Protein AF-A4RZV1-F1 (afdb_monomer_lite)

Organism: Ostreococcus lucimarinus (strain CCE9901) (NCBI:txid436017)

Secondary structure (DSSP, 8-state):
-HHHHHHHHHTTPPPPPPP-GGGS-PPPPGGGTT-HHHHHHHHHHHHHHHHHHHHHHHHHHHHHHHHHHHHHHHHHHHHHHHHHHHHHHHHHHHHHHHHHHHHHHHHHHHHHHHHHHHHHHHHHHHHHHHHHHHHHHHHHHHHT-

Foldseek 3Di: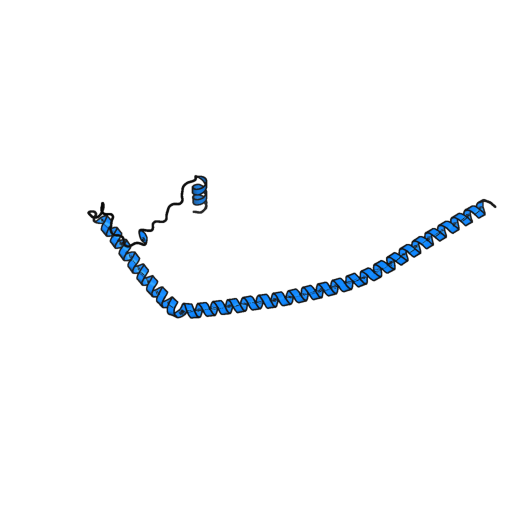
DVVVVVVCVVVVHDDDDPDCVLVDLDQFDPVCVVPPVSRVVSVVSVVVNVVVVVVVVVVVVVCVVPVVVVVVVVVVVVVVVVVVVVVVVVVVVVVVVVVVVVVVVVVVVVVVVVVVVVVVVVVVVVVVVVVVVVVVVVVVVVVVD

Radius of gyration: 45.07 Å; chains: 1; bounding box: 81×50×123 Å

Sequence (145 aa):
MVADELARVASGRSMVIPDTMRYRLDPPPRSERESAEAWEKAIENARAQLEHQATRRANLELALKYAPAAWRARNAWGDAAVKAYEEELARVRTEVNELNVMRKLQQESAAKEISALEREWYATTRKCAAIEGAIADLEAELATK

pLDDT: mean 93.41, std 7.33, range [51.66, 98.62]

Structure (mmCIF, N/CA/C/O backbone):
data_AF-A4RZV1-F1
#
_entry.id   AF-A4RZV1-F1
#
loop_
_atom_site.group_PDB
_atom_site.id
_atom_site.type_symbol
_atom_site.label_atom_id
_atom_site.label_alt_id
_atom_site.label_comp_id
_atom_site.label_asym_id
_atom_site.label_entity_id
_atom_site.label_seq_id
_atom_site.pdbx_PDB_ins_code
_atom_site.Cartn_x
_atom_site.Cartn_y
_atom_site.Cartn_z
_atom_site.occupancy
_atom_site.B_iso_or_equiv
_atom_site.auth_seq_id
_atom_site.auth_comp_id
_atom_site.auth_asym_id
_atom_site.auth_atom_id
_atom_site.pdbx_PDB_model_num
ATOM 1 N N . MET A 1 1 ? 17.707 24.986 -12.955 1.00 65.31 1 MET A N 1
ATOM 2 C CA . MET A 1 1 ? 16.710 24.186 -13.709 1.00 65.31 1 MET A CA 1
ATOM 3 C C . MET A 1 1 ? 15.272 24.451 -13.273 1.00 65.31 1 MET A C 1
ATOM 5 O O . MET A 1 1 ? 14.538 24.992 -14.081 1.00 65.31 1 MET A O 1
ATOM 9 N N . VAL A 1 2 ? 14.838 24.124 -12.043 1.00 81.00 2 VAL A N 1
ATOM 10 C CA . VAL A 1 2 ? 13.431 24.365 -11.627 1.00 81.00 2 VAL A CA 1
ATOM 11 C C . VAL A 1 2 ? 13.122 25.859 -11.454 1.00 81.00 2 VAL A C 1
ATOM 13 O O . VAL A 1 2 ? 12.098 26.332 -11.934 1.00 81.00 2 VAL A O 1
ATOM 16 N N . ALA A 1 3 ? 14.028 26.620 -10.832 1.00 85.38 3 ALA A N 1
ATOM 17 C CA . ALA A 1 3 ? 13.870 28.068 -10.662 1.00 85.38 3 ALA A CA 1
ATOM 18 C C . ALA A 1 3 ? 13.801 28.825 -12.006 1.00 85.38 3 ALA A C 1
ATOM 20 O O . ALA A 1 3 ? 12.977 29.721 -12.171 1.00 85.38 3 ALA A O 1
ATOM 21 N N . ASP A 1 4 ? 14.611 28.416 -12.985 1.00 85.00 4 ASP A N 1
ATOM 22 C CA . ASP A 1 4 ? 14.660 29.035 -14.318 1.00 85.00 4 ASP A CA 1
ATOM 23 C C . ASP A 1 4 ? 13.387 28.753 -15.130 1.00 85.00 4 ASP A C 1
ATOM 25 O O . ASP A 1 4 ? 12.880 29.626 -15.833 1.00 85.00 4 ASP A O 1
ATOM 29 N N . GLU A 1 5 ? 12.830 27.547 -14.991 1.00 85.19 5 GLU A N 1
ATOM 30 C CA . GLU A 1 5 ? 11.576 27.161 -15.640 1.00 85.19 5 GLU A CA 1
ATOM 31 C C . GLU A 1 5 ? 10.377 27.913 -15.047 1.00 85.19 5 GLU A C 1
ATOM 33 O O . GLU A 1 5 ? 9.516 28.397 -15.783 1.00 85.19 5 GLU A O 1
ATOM 38 N N . LEU A 1 6 ? 10.356 28.107 -13.724 1.00 88.44 6 LEU A N 1
ATOM 39 C CA . LEU A 1 6 ? 9.345 28.930 -13.055 1.00 88.44 6 LEU A CA 1
ATOM 40 C C . LEU A 1 6 ? 9.411 30.399 -13.510 1.00 88.44 6 LEU A C 1
ATOM 42 O O . LEU A 1 6 ? 8.371 31.009 -13.758 1.00 88.44 6 LEU A O 1
ATOM 46 N N . ALA A 1 7 ? 10.612 30.955 -13.702 1.00 90.12 7 ALA A N 1
ATOM 47 C CA . ALA A 1 7 ? 10.797 32.306 -14.239 1.00 90.12 7 ALA A CA 1
ATOM 48 C C . ALA A 1 7 ? 10.368 32.428 -15.719 1.00 90.12 7 ALA A C 1
ATOM 50 O O . ALA A 1 7 ? 9.780 33.437 -16.126 1.00 90.12 7 ALA A O 1
ATOM 51 N N . ARG A 1 8 ? 10.602 31.393 -16.539 1.00 90.00 8 ARG A N 1
ATOM 52 C CA . ARG A 1 8 ? 10.113 31.320 -17.928 1.00 90.00 8 ARG A CA 1
ATOM 53 C C . ARG A 1 8 ? 8.582 31.330 -17.985 1.00 90.00 8 ARG A C 1
ATOM 55 O O . ARG A 1 8 ? 8.011 32.073 -18.782 1.00 90.00 8 ARG A O 1
ATOM 62 N N . VAL A 1 9 ? 7.930 30.538 -17.132 1.00 88.50 9 VAL A N 1
ATOM 63 C CA . VAL A 1 9 ? 6.462 30.474 -17.043 1.00 88.50 9 VAL A CA 1
ATOM 64 C C . VAL A 1 9 ? 5.885 31.804 -16.555 1.00 88.50 9 VAL A C 1
ATOM 66 O O . VAL A 1 9 ? 4.959 32.321 -17.174 1.00 88.50 9 VAL A O 1
ATOM 69 N N . ALA A 1 10 ? 6.469 32.406 -15.513 1.00 89.31 10 ALA A N 1
ATOM 70 C CA . ALA A 1 10 ? 6.035 33.704 -14.986 1.00 89.31 10 ALA A CA 1
ATOM 71 C C . ALA A 1 10 ? 6.164 34.847 -16.011 1.00 89.31 10 ALA A C 1
ATOM 73 O O . ALA A 1 10 ? 5.363 35.777 -16.007 1.00 89.31 10 ALA A O 1
ATOM 74 N N . SER A 1 11 ? 7.144 34.764 -16.915 1.00 89.88 11 SER A N 1
ATOM 75 C CA . SER A 1 11 ? 7.335 35.723 -18.012 1.00 89.88 11 SER A CA 1
ATOM 76 C C . SER A 1 11 ? 6.501 35.418 -19.265 1.00 89.88 11 SER A C 1
ATOM 78 O O . SER A 1 11 ? 6.659 36.099 -20.278 1.00 89.88 11 SER A O 1
ATOM 80 N N . GLY A 1 12 ? 5.625 34.405 -19.227 1.00 86.25 12 GLY A N 1
ATOM 81 C CA . GLY A 1 12 ? 4.721 34.055 -20.328 1.00 86.25 12 GLY A CA 1
ATOM 82 C C . GLY A 1 12 ? 5.419 33.537 -21.591 1.00 86.25 12 GLY A C 1
ATOM 83 O O . GLY A 1 12 ? 4.790 33.431 -22.643 1.00 86.25 12 GLY A O 1
ATOM 84 N N . ARG A 1 13 ? 6.718 33.216 -21.526 1.00 83.31 13 ARG A N 1
ATOM 85 C CA . ARG A 1 13 ? 7.455 32.660 -22.670 1.00 83.31 13 ARG A CA 1
ATOM 86 C C . ARG A 1 13 ? 6.955 31.246 -22.939 1.00 83.31 13 ARG A C 1
ATOM 88 O O . ARG A 1 13 ? 6.780 30.481 -21.998 1.00 83.31 13 ARG A O 1
ATOM 95 N N . SER A 1 14 ? 6.766 30.871 -24.203 1.00 82.06 14 SER A N 1
ATOM 96 C CA . SER A 1 14 ? 6.417 29.489 -24.568 1.00 82.06 14 SER A CA 1
ATOM 97 C C . SER A 1 14 ? 7.564 28.519 -24.251 1.00 82.06 14 SER A C 1
ATOM 99 O O . SER A 1 14 ? 8.715 28.934 -24.087 1.00 82.06 14 SER A O 1
ATOM 101 N N . MET A 1 15 ? 7.251 27.229 -24.111 1.00 82.50 15 MET A N 1
ATOM 102 C CA . MET A 1 15 ? 8.261 26.198 -23.870 1.00 82.50 15 MET A CA 1
ATOM 103 C C . MET A 1 15 ? 9.131 26.037 -25.119 1.00 82.50 15 MET A C 1
ATOM 105 O O . MET A 1 15 ? 8.621 26.038 -26.240 1.00 82.50 15 MET A O 1
ATOM 109 N N . VAL A 1 16 ? 10.444 25.893 -24.932 1.00 80.31 16 VAL A N 1
ATOM 110 C CA . VAL A 1 16 ? 11.345 25.582 -26.046 1.00 80.31 16 VAL A CA 1
ATOM 111 C C . VAL A 1 16 ? 11.048 24.157 -26.500 1.00 80.31 16 VAL A C 1
ATOM 113 O O . VAL A 1 16 ? 11.116 23.223 -25.701 1.00 80.31 16 VAL A O 1
ATOM 116 N N . ILE A 1 17 ? 10.692 23.996 -27.774 1.00 78.81 17 ILE A N 1
ATOM 117 C CA . ILE A 1 17 ? 10.465 22.674 -28.359 1.00 78.81 17 ILE A CA 1
ATOM 118 C C . ILE A 1 17 ? 11.807 21.927 -28.342 1.00 78.81 17 ILE A C 1
ATOM 120 O O . ILE A 1 17 ? 12.794 22.472 -28.844 1.00 78.81 17 ILE A O 1
ATOM 124 N N . PRO A 1 18 ? 11.875 20.708 -27.774 1.00 79.62 18 PRO A N 1
ATOM 125 C CA . PRO A 1 18 ? 13.094 19.913 -27.801 1.00 79.62 18 PRO A CA 1
ATOM 126 C C . PRO A 1 18 ? 13.551 19.674 -29.238 1.00 79.62 18 PRO A C 1
ATOM 128 O O . PRO A 1 18 ? 12.740 19.334 -30.103 1.00 79.62 18 PRO A O 1
ATOM 131 N N . ASP A 1 19 ? 14.850 19.822 -29.487 1.00 78.94 19 ASP A N 1
ATOM 132 C CA . ASP A 1 19 ? 15.406 19.535 -30.802 1.00 78.94 19 ASP A CA 1
ATOM 133 C C . ASP A 1 19 ? 15.257 18.040 -31.123 1.00 78.94 19 ASP A C 1
ATOM 135 O O . ASP A 1 19 ? 15.803 17.168 -30.443 1.00 78.94 19 ASP A O 1
ATOM 139 N N . THR A 1 20 ? 14.485 17.747 -32.169 1.00 80.69 20 THR A N 1
ATOM 140 C CA . THR A 1 20 ? 14.258 16.378 -32.641 1.00 80.69 20 THR A CA 1
ATOM 141 C C . THR A 1 20 ? 15.205 15.977 -33.766 1.00 80.69 20 THR A C 1
ATOM 143 O O . THR A 1 20 ? 15.273 14.790 -34.083 1.00 80.69 20 THR A O 1
ATOM 146 N N . MET A 1 21 ? 15.965 16.919 -34.336 1.00 76.44 21 MET A N 1
ATOM 147 C CA . MET A 1 21 ? 16.879 16.667 -35.456 1.00 76.44 21 MET A CA 1
ATOM 148 C C . MET A 1 21 ? 18.021 15.738 -35.050 1.00 76.44 21 MET A C 1
ATOM 150 O O . MET A 1 21 ? 18.422 14.876 -35.826 1.00 76.44 21 MET A O 1
ATOM 154 N N . ARG A 1 22 ? 18.450 15.801 -33.784 1.00 77.88 22 ARG A N 1
ATOM 155 C CA . ARG A 1 22 ? 19.421 14.866 -33.192 1.00 77.88 22 ARG A CA 1
ATOM 156 C C . ARG A 1 22 ? 19.014 13.390 -33.300 1.00 77.88 22 ARG A C 1
ATOM 158 O O . ARG A 1 22 ? 19.867 12.509 -33.308 1.00 77.88 22 ARG A O 1
ATOM 165 N N . TYR A 1 23 ? 17.717 13.099 -33.360 1.00 82.56 23 TYR A N 1
ATOM 166 C CA . TYR A 1 23 ? 17.199 11.728 -33.444 1.00 82.56 23 TYR A CA 1
ATOM 167 C C . TYR A 1 23 ? 16.797 11.326 -34.863 1.00 82.56 23 TYR A C 1
ATOM 169 O O . TYR A 1 23 ? 16.250 10.241 -35.063 1.00 82.56 23 TYR A O 1
ATOM 177 N N . ARG A 1 24 ? 17.038 12.201 -35.843 1.00 84.19 24 ARG A N 1
ATOM 178 C CA . ARG A 1 24 ? 16.740 11.974 -37.255 1.00 84.19 24 ARG A CA 1
ATOM 179 C C . ARG A 1 24 ? 18.031 11.883 -38.046 1.00 84.19 24 ARG A C 1
ATOM 181 O O . ARG A 1 24 ? 19.038 12.471 -37.664 1.00 84.19 24 ARG A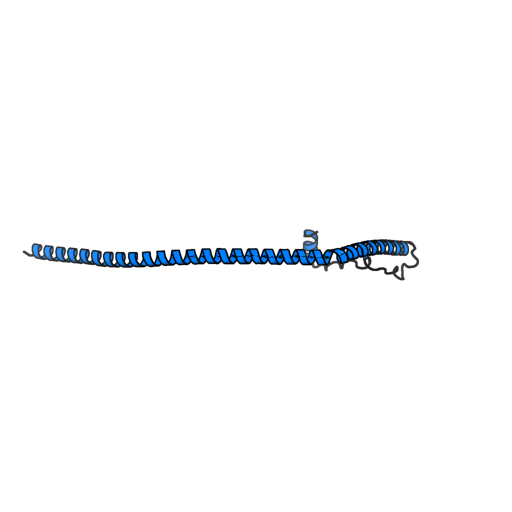 O 1
ATOM 188 N N . LEU A 1 25 ? 18.003 11.136 -39.139 1.00 85.56 25 LEU A N 1
ATOM 189 C CA . LEU A 1 25 ? 19.130 10.992 -40.057 1.00 85.56 25 LEU A CA 1
ATOM 190 C C . LEU A 1 25 ? 18.907 11.872 -41.291 1.00 85.56 25 LEU A C 1
ATOM 192 O O . LEU A 1 25 ? 18.957 11.403 -42.428 1.00 85.56 25 LEU A O 1
ATOM 196 N N . ASP A 1 26 ? 18.558 13.133 -41.054 1.00 87.00 26 ASP A N 1
ATOM 197 C CA . ASP A 1 26 ? 18.243 14.059 -42.133 1.00 87.00 26 ASP A CA 1
ATOM 198 C C . ASP A 1 26 ? 19.545 14.570 -42.777 1.00 87.00 26 ASP A C 1
ATOM 200 O O . ASP A 1 26 ? 20.515 14.865 -42.070 1.00 87.00 26 ASP A O 1
ATOM 204 N N . PRO A 1 27 ? 19.609 14.677 -44.117 1.00 86.25 27 PRO A N 1
ATOM 205 C CA . PRO A 1 27 ? 20.744 15.308 -44.776 1.00 86.25 27 PRO A CA 1
ATOM 206 C C . PRO A 1 27 ? 20.779 16.810 -44.451 1.00 86.25 27 PRO A C 1
ATOM 208 O O . PRO A 1 27 ? 19.738 17.385 -44.112 1.00 86.25 27 PRO A O 1
ATOM 211 N N . PRO A 1 28 ? 21.926 17.485 -44.653 1.00 88.88 28 PRO A N 1
ATOM 212 C CA . PRO A 1 28 ? 22.010 18.927 -44.481 1.00 88.88 28 PRO A CA 1
ATOM 213 C C . PRO A 1 28 ? 20.920 19.677 -45.270 1.00 88.88 28 PRO A C 1
ATOM 215 O O . PRO A 1 28 ? 20.542 19.249 -46.383 1.00 88.88 28 PRO A O 1
ATOM 218 N N . PRO A 1 29 ? 20.417 20.807 -44.731 1.00 88.19 29 PRO A N 1
ATOM 219 C CA . PRO A 1 29 ? 19.455 21.661 -45.417 1.00 88.19 29 PRO A CA 1
ATOM 220 C C . PRO A 1 29 ? 19.939 21.998 -46.825 1.00 88.19 29 PRO A C 1
ATOM 222 O O . PRO A 1 29 ? 21.133 22.170 -47.043 1.00 88.19 29 PRO A O 1
ATOM 225 N N . ARG A 1 30 ? 19.023 22.117 -47.797 1.00 86.38 30 ARG A N 1
ATOM 226 C CA . ARG A 1 30 ? 19.393 22.373 -49.207 1.00 86.38 30 ARG A CA 1
ATOM 227 C C . ARG A 1 30 ? 20.334 23.574 -49.377 1.00 86.38 30 ARG A C 1
ATOM 229 O O . ARG A 1 30 ? 21.191 23.516 -50.247 1.00 86.38 30 ARG A O 1
ATOM 236 N N . SER A 1 31 ? 20.191 24.599 -48.539 1.00 88.56 31 SER A N 1
ATOM 237 C CA . SER A 1 31 ? 21.028 25.805 -48.503 1.00 88.56 31 SER A CA 1
ATOM 238 C C . SER A 1 31 ? 22.469 25.574 -48.038 1.00 88.56 31 SER A C 1
ATOM 240 O O . SER A 1 31 ? 23.329 26.390 -48.335 1.00 88.56 31 SER A O 1
ATOM 242 N N . GLU A 1 32 ? 22.743 24.488 -47.316 1.00 88.19 32 GLU A N 1
ATOM 243 C CA . GLU A 1 32 ? 24.042 24.209 -46.686 1.00 88.19 32 GLU A CA 1
ATOM 244 C C . GLU A 1 32 ? 24.746 22.990 -47.295 1.00 88.19 32 GLU A C 1
ATOM 246 O O . GLU A 1 32 ? 25.799 22.575 -46.824 1.00 88.19 32 GLU A O 1
ATOM 251 N N . ARG A 1 33 ? 24.205 22.404 -48.368 1.00 86.38 33 ARG A N 1
ATOM 252 C CA . ARG A 1 33 ? 24.780 21.194 -48.987 1.00 86.38 33 ARG A CA 1
ATOM 253 C C . ARG A 1 33 ? 26.115 21.417 -49.684 1.00 86.38 33 ARG A C 1
ATOM 255 O O . ARG A 1 33 ? 26.806 20.442 -49.956 1.00 86.38 33 ARG A O 1
ATOM 262 N N . GLU A 1 34 ? 26.468 22.657 -49.983 1.00 89.00 34 GLU A N 1
ATOM 263 C CA . GLU A 1 34 ? 27.792 23.007 -50.507 1.00 89.00 34 GLU A CA 1
ATOM 264 C C . GLU A 1 34 ? 28.827 23.161 -49.378 1.00 89.00 34 GLU A C 1
ATOM 266 O O . GLU A 1 34 ? 30.028 23.164 -49.637 1.00 89.00 34 GLU A O 1
ATOM 271 N N . SER A 1 35 ? 28.381 23.235 -48.116 1.00 92.44 35 SER A N 1
ATOM 272 C CA . SER A 1 35 ? 29.259 23.304 -46.950 1.00 92.44 35 SER A CA 1
ATOM 273 C C . SER A 1 35 ? 29.724 21.912 -46.535 1.00 92.44 35 SER A C 1
ATOM 275 O O . SER A 1 35 ? 28.930 21.068 -46.114 1.00 92.44 35 SER A O 1
ATOM 277 N N . ALA A 1 36 ? 31.036 21.686 -46.589 1.00 92.12 36 ALA A N 1
ATOM 278 C CA . ALA A 1 36 ? 31.649 20.457 -46.089 1.00 92.12 36 ALA A CA 1
ATOM 279 C C . ALA A 1 36 ? 31.385 20.245 -44.584 1.00 92.12 36 ALA A C 1
ATOM 281 O O . ALA A 1 36 ? 31.136 19.120 -44.157 1.00 92.12 36 ALA A O 1
ATOM 282 N N . GLU A 1 37 ? 31.355 21.324 -43.796 1.00 92.75 37 GLU A N 1
ATOM 283 C CA . GLU A 1 37 ? 31.126 21.269 -42.346 1.00 92.75 37 GLU A CA 1
ATOM 284 C C . GLU A 1 37 ? 29.708 20.781 -42.004 1.00 92.75 37 GLU A C 1
ATOM 286 O O . GLU A 1 37 ? 29.510 20.013 -41.060 1.00 92.75 37 GLU A O 1
ATOM 291 N N . ALA A 1 38 ? 28.702 21.182 -42.791 1.00 89.25 38 ALA A N 1
ATOM 292 C CA . ALA A 1 38 ? 27.324 20.739 -42.583 1.00 89.25 38 ALA A CA 1
ATOM 293 C C . ALA A 1 38 ? 27.175 19.228 -42.834 1.00 89.25 38 ALA A C 1
ATOM 295 O O . ALA A 1 38 ? 26.470 18.533 -42.096 1.00 89.25 38 ALA A O 1
ATOM 296 N N . TRP A 1 39 ? 27.887 18.695 -43.831 1.00 91.56 39 TRP A N 1
ATOM 297 C CA . TRP A 1 39 ? 27.957 17.255 -44.080 1.00 91.56 39 TRP A CA 1
ATOM 298 C C . TRP A 1 39 ? 28.722 16.499 -42.996 1.00 91.56 39 TRP A C 1
ATOM 300 O O . TRP A 1 39 ? 28.292 15.412 -42.612 1.00 91.56 39 TRP A O 1
ATOM 310 N N . GLU A 1 40 ? 29.808 17.062 -42.465 1.00 93.19 40 GLU A N 1
ATOM 311 C CA . GLU A 1 40 ? 30.563 16.449 -41.367 1.00 93.19 40 GLU A CA 1
ATOM 312 C C . GLU A 1 40 ? 29.693 16.279 -40.113 1.00 93.19 40 GLU A C 1
ATOM 314 O O . GLU A 1 40 ? 29.620 15.179 -39.563 1.00 93.19 40 GLU A O 1
ATOM 319 N N . LYS A 1 41 ? 28.918 17.308 -39.743 1.00 89.44 41 LYS A N 1
ATOM 320 C CA . LYS A 1 41 ? 27.944 17.238 -38.637 1.00 89.44 41 LYS A CA 1
ATOM 321 C C . LYS A 1 41 ? 26.860 16.183 -38.873 1.00 89.44 41 LYS A C 1
ATOM 323 O O . LYS A 1 41 ? 26.503 15.441 -37.957 1.00 89.44 41 LYS A O 1
ATOM 328 N N . ALA A 1 42 ? 26.344 16.077 -40.099 1.00 89.81 42 ALA A N 1
ATOM 329 C CA . ALA A 1 42 ? 25.359 15.051 -40.443 1.00 89.81 42 ALA A CA 1
ATOM 330 C C . ALA A 1 42 ? 25.946 13.628 -40.337 1.00 89.81 42 ALA A C 1
ATOM 332 O O . ALA A 1 42 ? 25.276 12.718 -39.845 1.00 89.81 42 ALA A O 1
ATOM 333 N N . ILE A 1 43 ? 27.208 13.435 -40.738 1.00 91.75 43 ILE A N 1
ATOM 334 C CA . ILE A 1 43 ? 27.928 12.158 -40.608 1.00 91.75 43 ILE A CA 1
ATOM 335 C C . ILE A 1 43 ? 28.202 11.823 -39.138 1.00 91.75 43 ILE A C 1
ATOM 337 O O . ILE A 1 43 ? 28.048 10.669 -38.737 1.00 91.75 43 ILE A O 1
ATOM 341 N N . GLU A 1 44 ? 28.591 12.802 -38.324 1.00 92.31 44 GLU A N 1
ATOM 342 C CA . GLU A 1 44 ? 28.800 12.605 -36.888 1.00 92.31 44 GLU A CA 1
ATOM 343 C C . GLU A 1 44 ? 27.507 12.143 -36.201 1.00 92.31 44 GLU A C 1
ATOM 345 O O . GLU A 1 44 ? 27.504 11.130 -35.496 1.00 92.31 44 GLU A O 1
ATOM 350 N N . ASN A 1 45 ? 26.383 12.805 -36.494 1.00 91.19 45 ASN A N 1
ATOM 351 C CA . ASN A 1 45 ? 25.063 12.392 -36.021 1.00 91.19 45 ASN A CA 1
ATOM 352 C C . ASN A 1 45 ? 24.706 10.968 -36.489 1.00 91.19 45 ASN A C 1
ATOM 354 O O . ASN A 1 45 ? 24.226 10.156 -35.698 1.00 91.19 45 ASN A O 1
ATOM 358 N N . ALA A 1 46 ? 25.007 10.624 -37.745 1.00 92.06 46 ALA A N 1
ATOM 359 C CA . ALA A 1 46 ? 24.785 9.281 -38.275 1.00 92.06 46 ALA A CA 1
ATOM 360 C C . ALA A 1 46 ? 25.586 8.203 -37.532 1.00 92.06 46 ALA A C 1
ATOM 362 O O . ALA A 1 46 ? 25.043 7.151 -37.190 1.00 92.06 46 ALA A O 1
ATOM 363 N N . ARG A 1 47 ? 26.864 8.473 -37.241 1.00 93.31 47 ARG A N 1
ATOM 364 C CA . ARG A 1 47 ? 27.727 7.575 -36.458 1.00 93.31 47 ARG A CA 1
ATOM 365 C C . ARG A 1 47 ? 27.193 7.398 -35.041 1.00 93.31 47 ARG A C 1
ATOM 367 O O . ARG A 1 47 ? 27.059 6.267 -34.583 1.00 93.31 47 ARG A O 1
ATOM 374 N N . ALA A 1 48 ? 26.814 8.489 -34.377 1.00 92.12 48 ALA A N 1
ATOM 375 C CA . ALA A 1 48 ? 26.222 8.427 -33.044 1.00 92.12 48 ALA A CA 1
ATOM 376 C C . ALA A 1 48 ? 24.927 7.593 -33.032 1.00 92.12 48 ALA A C 1
ATOM 378 O O . ALA A 1 48 ? 24.723 6.757 -32.150 1.00 92.12 48 ALA A O 1
ATOM 379 N N . GLN A 1 49 ? 24.061 7.768 -34.034 1.00 92.19 49 GLN A N 1
ATOM 380 C CA . GLN A 1 49 ? 22.831 6.986 -34.150 1.00 92.19 49 GLN A CA 1
ATOM 381 C C . GLN A 1 49 ? 23.101 5.502 -34.403 1.00 92.19 49 GLN A C 1
ATOM 383 O O . GLN A 1 49 ? 22.404 4.667 -33.826 1.00 92.19 49 GLN A O 1
ATOM 388 N N . LEU A 1 50 ? 24.113 5.155 -35.202 1.00 94.12 50 LEU A N 1
ATOM 389 C CA . LEU A 1 50 ? 24.505 3.763 -35.423 1.00 94.12 50 LEU A CA 1
ATOM 390 C C . LEU A 1 50 ? 24.910 3.076 -34.109 1.00 94.12 50 LEU A C 1
ATOM 392 O O . LEU A 1 50 ? 24.397 1.999 -33.802 1.00 94.12 50 LEU A O 1
ATOM 396 N N . GLU A 1 51 ? 25.746 3.727 -33.299 1.00 94.94 51 GLU A N 1
ATOM 397 C CA . GLU A 1 51 ? 26.158 3.208 -31.986 1.00 94.94 51 GLU A CA 1
ATOM 398 C C . GLU A 1 51 ? 24.971 3.066 -31.019 1.00 94.94 51 GLU A C 1
ATOM 400 O O . GLU A 1 51 ? 24.832 2.065 -30.302 1.00 94.94 51 GLU A O 1
ATOM 405 N N . HIS A 1 52 ? 24.038 4.024 -31.041 1.00 94.31 52 HIS A N 1
ATOM 406 C CA . HIS A 1 52 ? 22.792 3.911 -30.287 1.00 94.31 52 HIS A CA 1
ATOM 407 C C . HIS A 1 52 ? 21.934 2.726 -30.747 1.00 94.31 52 HIS A C 1
ATOM 409 O O . HIS A 1 52 ? 21.362 2.038 -29.899 1.00 94.31 52 HIS A O 1
ATOM 415 N N . GLN A 1 53 ? 21.848 2.446 -32.053 1.00 94.88 53 GLN A N 1
ATOM 416 C CA . GLN A 1 53 ? 21.121 1.276 -32.557 1.00 94.88 53 GLN A CA 1
ATOM 417 C C . GLN A 1 53 ? 21.805 -0.036 -32.169 1.00 94.88 53 GLN A C 1
ATOM 419 O O . GLN A 1 53 ? 21.114 -0.977 -31.777 1.00 94.88 53 GLN A O 1
ATOM 424 N N . ALA A 1 54 ? 23.139 -0.098 -32.200 1.00 96.75 54 ALA A N 1
ATOM 425 C CA . ALA A 1 54 ? 23.890 -1.266 -31.742 1.00 96.75 54 ALA A CA 1
ATOM 426 C C . ALA A 1 54 ? 23.624 -1.551 -30.253 1.00 96.75 54 ALA A C 1
ATOM 428 O O . ALA A 1 54 ? 23.256 -2.667 -29.880 1.00 96.75 54 ALA A O 1
ATOM 429 N N . THR A 1 55 ? 23.689 -0.512 -29.416 1.00 97.19 55 THR A N 1
ATOM 430 C CA . THR A 1 55 ? 23.365 -0.601 -27.983 1.00 97.19 55 THR A CA 1
ATOM 431 C C . THR A 1 55 ? 21.909 -1.013 -27.760 1.00 97.19 55 THR A C 1
ATOM 433 O O . THR A 1 55 ? 21.616 -1.903 -26.961 1.00 97.19 55 THR A O 1
ATOM 436 N N . ARG A 1 56 ? 20.969 -0.395 -28.487 1.00 96.94 56 ARG A N 1
ATOM 437 C CA . ARG A 1 56 ? 19.540 -0.718 -28.398 1.00 96.94 56 ARG A CA 1
ATOM 438 C C . ARG A 1 56 ? 19.281 -2.172 -28.765 1.00 96.94 56 ARG A C 1
ATOM 440 O O . ARG A 1 56 ? 18.507 -2.828 -28.076 1.00 96.94 56 ARG A O 1
ATOM 447 N N . ARG A 1 57 ? 19.924 -2.679 -29.816 1.00 98.06 57 ARG A N 1
ATOM 448 C CA . ARG A 1 57 ? 19.818 -4.079 -30.223 1.00 98.06 57 ARG A CA 1
ATOM 449 C C . ARG A 1 57 ? 20.295 -5.010 -29.110 1.00 98.06 57 ARG A C 1
ATOM 451 O O . ARG A 1 57 ? 19.532 -5.887 -28.722 1.00 98.06 57 ARG A O 1
ATOM 458 N N . ALA A 1 58 ? 21.482 -4.777 -28.549 1.00 97.88 58 ALA A N 1
ATOM 459 C CA . ALA A 1 58 ? 22.004 -5.583 -27.444 1.00 97.88 58 ALA A CA 1
ATOM 460 C C . ALA A 1 58 ? 21.061 -5.570 -26.224 1.00 97.88 58 ALA A C 1
ATOM 462 O O . ALA A 1 58 ? 20.757 -6.614 -25.644 1.00 97.88 58 ALA A O 1
ATOM 463 N N . ASN A 1 59 ? 20.516 -4.400 -25.879 1.00 98.06 59 ASN A N 1
ATOM 464 C CA . ASN A 1 59 ? 19.544 -4.265 -24.793 1.00 98.06 59 ASN A CA 1
ATOM 465 C C . ASN A 1 59 ? 18.235 -5.012 -25.078 1.00 98.06 59 ASN A C 1
ATOM 467 O O . ASN A 1 59 ? 17.672 -5.626 -24.173 1.00 98.06 59 ASN A O 1
ATOM 471 N N . LEU A 1 60 ? 17.741 -4.978 -26.318 1.00 98.25 60 LEU A N 1
ATOM 472 C CA . LEU A 1 60 ? 16.534 -5.704 -26.718 1.00 98.25 60 LEU A CA 1
ATOM 473 C C . LEU A 1 60 ? 16.754 -7.218 -26.726 1.00 98.25 60 LEU A C 1
ATOM 475 O O . LEU A 1 60 ? 15.865 -7.949 -26.304 1.00 98.25 60 LEU A O 1
ATOM 479 N N . GLU A 1 61 ? 17.926 -7.692 -27.146 1.00 98.00 61 GLU A N 1
ATOM 480 C CA . GLU A 1 61 ? 18.297 -9.110 -27.071 1.00 98.00 61 GLU A CA 1
ATOM 481 C C . GLU A 1 61 ? 18.339 -9.585 -25.608 1.00 98.00 61 GLU A C 1
ATOM 483 O O . GLU A 1 61 ? 17.782 -10.635 -25.271 1.00 98.00 61 GLU A O 1
ATOM 488 N N . LEU A 1 62 ? 18.904 -8.771 -24.707 1.00 98.00 62 LEU A N 1
ATOM 489 C CA . LEU A 1 62 ? 18.891 -9.034 -23.267 1.00 98.00 62 LEU A CA 1
ATOM 490 C C . LEU A 1 62 ? 17.462 -9.043 -22.702 1.00 98.00 62 LEU A C 1
ATOM 492 O O . LEU A 1 62 ? 17.086 -9.954 -21.960 1.00 98.00 62 LEU A O 1
ATOM 496 N N . ALA A 1 63 ? 16.654 -8.048 -23.070 1.00 97.75 63 ALA A N 1
ATOM 497 C CA . ALA A 1 63 ? 15.272 -7.934 -22.626 1.00 97.75 63 ALA A CA 1
ATOM 498 C C . ALA A 1 63 ? 14.428 -9.114 -23.119 1.00 97.75 63 ALA A C 1
ATOM 500 O O . ALA A 1 63 ? 13.708 -9.712 -22.328 1.00 97.75 63 ALA A O 1
ATOM 501 N N . LEU A 1 64 ? 14.557 -9.517 -24.383 1.00 97.44 64 LEU A N 1
ATOM 502 C CA . LEU A 1 64 ? 13.837 -10.665 -24.929 1.00 97.44 64 LEU A CA 1
ATOM 503 C C . LEU A 1 64 ? 14.155 -11.948 -24.149 1.00 97.44 64 LEU A C 1
ATOM 505 O O . LEU A 1 64 ? 13.258 -12.748 -23.885 1.00 97.44 64 LEU A O 1
ATOM 509 N N . LYS A 1 65 ? 15.416 -12.113 -23.731 1.00 97.81 65 LYS A N 1
ATOM 510 C CA . LYS A 1 65 ? 15.864 -13.282 -22.971 1.00 97.81 65 LYS A CA 1
ATOM 511 C C . LYS A 1 65 ? 15.384 -13.281 -21.517 1.00 97.81 65 LYS A C 1
ATOM 513 O O . LYS A 1 65 ? 14.966 -14.326 -21.024 1.00 97.81 65 LYS A O 1
ATOM 518 N N . TYR A 1 66 ? 15.450 -12.144 -20.821 1.00 98.12 66 TYR A N 1
ATOM 519 C CA . TYR A 1 66 ? 15.276 -12.113 -19.360 1.00 98.12 66 TYR A CA 1
ATOM 520 C C . TYR A 1 66 ? 14.043 -11.347 -18.872 1.00 98.12 66 TYR A C 1
ATOM 522 O O . TYR A 1 66 ? 13.499 -11.684 -17.818 1.00 98.12 66 TYR A O 1
ATOM 530 N N . ALA A 1 67 ? 13.557 -10.351 -19.618 1.00 97.94 67 ALA A N 1
ATOM 531 C CA . ALA A 1 67 ? 12.448 -9.509 -19.174 1.00 97.94 67 ALA A CA 1
ATOM 532 C C . ALA A 1 67 ? 11.149 -10.294 -18.922 1.00 97.94 67 ALA A C 1
ATOM 534 O O . ALA A 1 67 ? 10.517 -10.023 -17.903 1.00 97.94 67 ALA A O 1
ATOM 535 N N . PRO A 1 68 ? 10.746 -11.300 -19.730 1.00 97.81 68 PRO A N 1
ATOM 536 C CA . PRO A 1 68 ? 9.528 -12.057 -19.443 1.00 97.81 68 PRO A CA 1
ATOM 537 C C . PRO A 1 68 ? 9.583 -12.805 -18.106 1.00 97.81 68 PRO A C 1
ATOM 539 O O . PRO A 1 68 ? 8.589 -12.864 -17.384 1.00 97.81 68 PRO A O 1
ATOM 542 N N . ALA A 1 69 ? 10.729 -13.397 -17.763 1.00 97.88 69 ALA A N 1
ATOM 543 C CA . ALA A 1 69 ? 10.902 -14.102 -16.495 1.00 97.88 69 ALA A CA 1
ATOM 544 C C . ALA A 1 69 ? 10.947 -13.116 -15.318 1.00 97.88 69 ALA A C 1
ATOM 546 O O . ALA A 1 69 ? 10.218 -13.295 -14.344 1.00 97.88 69 ALA A O 1
ATOM 547 N N . ALA A 1 70 ? 11.725 -12.037 -15.449 1.00 97.94 70 ALA A N 1
ATOM 548 C CA . ALA A 1 70 ? 11.812 -10.985 -14.439 1.00 97.94 70 ALA A CA 1
ATOM 549 C C . ALA A 1 70 ? 10.450 -10.321 -14.175 1.00 97.94 70 ALA A C 1
ATOM 551 O O . ALA A 1 70 ? 10.095 -10.075 -13.025 1.00 97.94 70 ALA A O 1
ATOM 552 N N . TRP A 1 71 ? 9.657 -10.082 -15.224 1.00 98.12 71 TRP A N 1
ATOM 553 C CA . TRP A 1 71 ? 8.322 -9.501 -15.102 1.00 98.12 71 TRP A CA 1
ATOM 554 C C . TRP A 1 71 ? 7.361 -10.422 -14.351 1.00 98.12 71 TRP A C 1
ATOM 556 O O . TRP A 1 71 ? 6.681 -9.980 -13.431 1.00 98.12 71 TRP A O 1
ATOM 566 N N . ARG A 1 72 ? 7.346 -11.721 -14.674 1.00 98.38 72 ARG A N 1
ATOM 567 C CA . ARG A 1 72 ? 6.523 -12.696 -13.940 1.00 98.38 72 ARG A CA 1
ATOM 568 C C . ARG A 1 72 ? 6.939 -12.809 -12.475 1.00 98.38 72 ARG A C 1
ATOM 570 O O . ARG A 1 72 ? 6.068 -12.835 -11.616 1.00 98.38 72 ARG A O 1
ATOM 577 N N . ALA A 1 73 ? 8.241 -12.829 -12.190 1.00 98.25 73 ALA A N 1
ATOM 578 C CA . ALA A 1 73 ? 8.747 -12.849 -10.818 1.00 98.25 73 ALA A CA 1
ATOM 579 C C . ALA A 1 73 ? 8.331 -11.591 -10.041 1.00 98.25 73 ALA A C 1
ATOM 581 O O . ALA A 1 73 ? 7.877 -11.689 -8.903 1.00 98.25 73 ALA A O 1
ATOM 582 N N . ARG A 1 74 ? 8.419 -10.413 -10.673 1.00 98.19 74 ARG A N 1
ATOM 583 C CA . ARG A 1 74 ? 7.950 -9.153 -10.089 1.00 98.19 74 ARG A CA 1
ATOM 584 C C . ARG A 1 74 ? 6.449 -9.180 -9.801 1.00 98.19 74 ARG A C 1
ATOM 586 O O . ARG A 1 74 ? 6.047 -8.739 -8.731 1.00 98.19 74 ARG A O 1
ATOM 593 N N . ASN A 1 75 ? 5.641 -9.691 -10.727 1.00 98.38 75 ASN A N 1
ATOM 594 C CA . ASN A 1 75 ? 4.197 -9.802 -10.524 1.00 98.38 75 ASN A CA 1
ATOM 595 C C . ASN A 1 75 ? 3.876 -10.755 -9.371 1.00 98.38 75 ASN A C 1
ATOM 597 O O . ASN A 1 75 ? 3.146 -10.369 -8.471 1.00 98.38 75 ASN A O 1
ATOM 601 N N . ALA A 1 76 ? 4.506 -11.933 -9.330 1.00 98.38 76 ALA A N 1
ATOM 602 C CA . ALA A 1 76 ? 4.324 -12.888 -8.238 1.00 98.38 76 ALA A CA 1
ATOM 603 C C . ALA A 1 76 ? 4.708 -12.297 -6.870 1.00 98.38 76 ALA A C 1
ATOM 605 O O . ALA A 1 76 ? 4.025 -12.530 -5.876 1.00 98.38 76 ALA A O 1
ATOM 606 N N . TRP A 1 77 ? 5.780 -11.500 -6.817 1.00 98.38 77 TRP A N 1
ATOM 607 C CA . TRP A 1 77 ? 6.144 -10.760 -5.609 1.00 98.38 77 TRP A CA 1
ATOM 608 C C . TRP A 1 77 ? 5.079 -9.721 -5.229 1.00 98.38 77 TRP A C 1
ATOM 610 O O . TRP A 1 77 ? 4.723 -9.615 -4.058 1.00 98.38 77 TRP A O 1
ATOM 620 N N . GLY A 1 78 ? 4.544 -8.988 -6.210 1.00 98.50 78 GLY A N 1
ATOM 621 C CA . GLY A 1 78 ? 3.457 -8.031 -6.004 1.00 98.50 78 GLY A CA 1
ATOM 622 C C . GLY A 1 78 ? 2.193 -8.693 -5.455 1.00 98.50 78 GLY A C 1
ATOM 623 O O . GLY A 1 78 ? 1.651 -8.226 -4.457 1.00 98.50 78 GLY A O 1
ATOM 624 N N . ASP A 1 79 ? 1.781 -9.815 -6.040 1.00 98.50 79 ASP A N 1
ATOM 625 C CA . ASP A 1 79 ? 0.614 -10.582 -5.598 1.00 98.50 79 ASP A CA 1
ATOM 626 C C . ASP A 1 79 ? 0.798 -11.105 -4.163 1.00 98.50 79 ASP A C 1
ATOM 628 O O . ASP A 1 79 ? -0.111 -11.013 -3.337 1.00 98.50 79 ASP A O 1
ATOM 632 N N . ALA A 1 80 ? 1.996 -11.599 -3.829 1.00 98.44 80 ALA A N 1
ATOM 633 C CA . ALA A 1 80 ? 2.320 -12.041 -2.474 1.00 98.44 80 ALA A CA 1
ATOM 634 C C . ALA A 1 80 ? 2.288 -10.887 -1.457 1.00 98.44 80 ALA A C 1
ATOM 636 O O . ALA A 1 80 ? 1.772 -11.057 -0.353 1.00 98.44 80 ALA A O 1
ATOM 637 N N . ALA A 1 81 ? 2.807 -9.712 -1.828 1.00 98.44 81 ALA A N 1
ATOM 638 C CA . ALA A 1 81 ? 2.774 -8.529 -0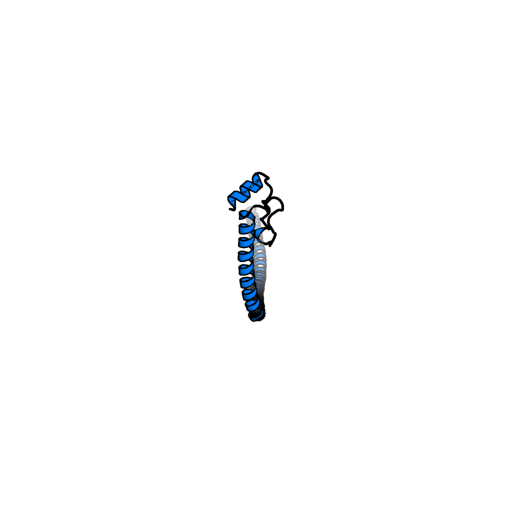.975 1.00 98.44 81 ALA A CA 1
ATOM 639 C C . ALA A 1 81 ? 1.336 -8.049 -0.729 1.00 98.44 81 ALA A C 1
ATOM 641 O O . ALA A 1 81 ? 0.973 -7.776 0.413 1.00 98.44 81 ALA A O 1
ATOM 642 N N . VAL A 1 82 ? 0.504 -7.995 -1.775 1.00 98.56 82 VAL A N 1
ATOM 643 C CA . VAL A 1 82 ? -0.921 -7.643 -1.651 1.00 98.56 82 VAL A CA 1
ATOM 644 C C . VAL A 1 82 ? -1.62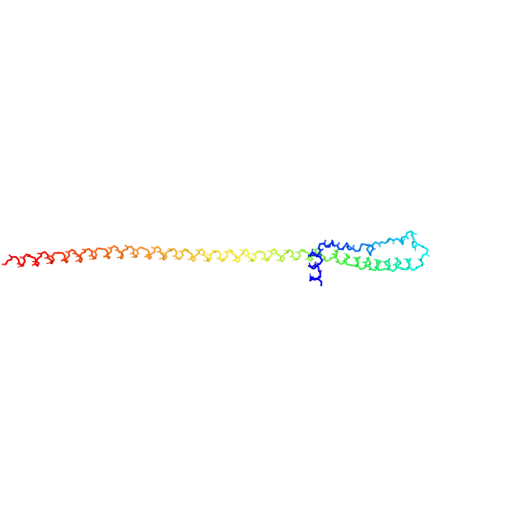3 -8.602 -0.696 1.00 98.56 82 VAL A C 1
ATOM 646 O O . VAL A 1 82 ? -2.254 -8.149 0.256 1.00 98.56 82 VAL A O 1
ATOM 649 N N . LYS A 1 83 ? -1.437 -9.913 -0.880 1.00 98.62 83 LYS A N 1
ATOM 650 C CA . LYS A 1 83 ? -2.040 -10.927 -0.012 1.00 98.62 83 LYS A CA 1
ATOM 651 C C . LYS A 1 83 ? -1.627 -10.763 1.455 1.00 98.62 83 LYS A C 1
ATOM 653 O O . LYS A 1 83 ? -2.480 -10.817 2.335 1.00 98.62 83 LYS A O 1
ATOM 658 N N . ALA A 1 84 ? -0.346 -10.507 1.721 1.00 98.50 84 ALA A N 1
ATOM 659 C CA . ALA A 1 84 ? 0.138 -10.272 3.081 1.00 98.50 84 ALA A CA 1
ATOM 660 C C . ALA A 1 84 ? -0.526 -9.041 3.728 1.00 98.50 84 ALA A C 1
ATOM 662 O O . ALA A 1 84 ? -0.905 -9.081 4.898 1.00 98.50 84 ALA A O 1
ATOM 663 N N . TYR A 1 85 ? -0.716 -7.956 2.970 1.00 98.56 85 TYR A N 1
ATOM 664 C CA . TYR A 1 85 ? -1.417 -6.771 3.471 1.00 98.56 85 TYR A CA 1
ATOM 665 C C . TYR A 1 85 ? -2.914 -7.008 3.695 1.00 98.56 85 TYR A C 1
ATOM 667 O O . TYR A 1 85 ? -3.473 -6.475 4.652 1.00 98.56 85 TYR A O 1
ATOM 675 N N . GLU A 1 86 ? -3.571 -7.800 2.849 1.00 98.62 86 GLU A N 1
ATOM 676 C CA . GLU A 1 86 ? -4.977 -8.174 3.033 1.00 98.62 86 GLU A CA 1
ATOM 677 C C . GLU A 1 86 ? -5.181 -9.030 4.290 1.00 98.62 86 GLU A C 1
ATOM 679 O O . GLU A 1 86 ? -6.119 -8.786 5.052 1.00 98.62 86 GLU A O 1
ATOM 684 N N . GLU A 1 87 ? -4.282 -9.985 4.543 1.00 98.62 87 GLU A N 1
ATOM 685 C CA . GLU A 1 87 ? -4.285 -10.818 5.752 1.00 98.62 87 GLU A CA 1
ATOM 686 C C . GLU A 1 87 ? -4.075 -9.974 7.017 1.00 98.62 87 GLU A C 1
ATOM 688 O O . GLU A 1 87 ? -4.836 -10.093 7.981 1.00 98.62 87 GLU A O 1
ATOM 693 N N . GLU A 1 88 ? -3.098 -9.065 6.997 1.00 98.50 88 GLU A N 1
ATOM 694 C CA . GLU A 1 88 ? -2.841 -8.132 8.098 1.00 98.50 88 GLU A CA 1
ATOM 695 C C . GLU A 1 88 ? -4.055 -7.232 8.368 1.00 98.50 88 GLU A C 1
ATOM 697 O O . GLU A 1 88 ? -4.486 -7.068 9.512 1.00 98.50 88 GLU A O 1
ATOM 702 N N . LEU A 1 89 ? -4.661 -6.687 7.309 1.00 98.56 89 LEU A N 1
ATOM 703 C CA . LEU A 1 89 ? -5.850 -5.848 7.415 1.00 98.56 89 LEU A CA 1
ATOM 704 C C . LEU A 1 89 ? -7.033 -6.620 8.008 1.00 98.56 89 LEU A C 1
ATOM 706 O O . LEU A 1 89 ? -7.760 -6.081 8.846 1.00 98.56 89 LEU A O 1
ATOM 710 N N . ALA A 1 90 ? -7.244 -7.866 7.582 1.00 98.56 90 ALA A N 1
ATOM 711 C CA . ALA A 1 90 ? -8.290 -8.724 8.125 1.00 98.56 90 ALA A CA 1
ATOM 712 C C . ALA A 1 90 ? -8.057 -9.024 9.614 1.00 98.56 90 ALA A C 1
ATOM 714 O O . ALA A 1 90 ? -9.004 -8.953 10.406 1.00 98.56 90 ALA A O 1
ATOM 715 N N . ARG A 1 91 ? -6.803 -9.282 10.013 1.00 98.56 91 ARG A N 1
ATOM 716 C CA . ARG A 1 91 ? -6.436 -9.506 11.417 1.00 98.56 91 ARG A CA 1
ATOM 717 C C . ARG A 1 91 ? -6.748 -8.282 12.27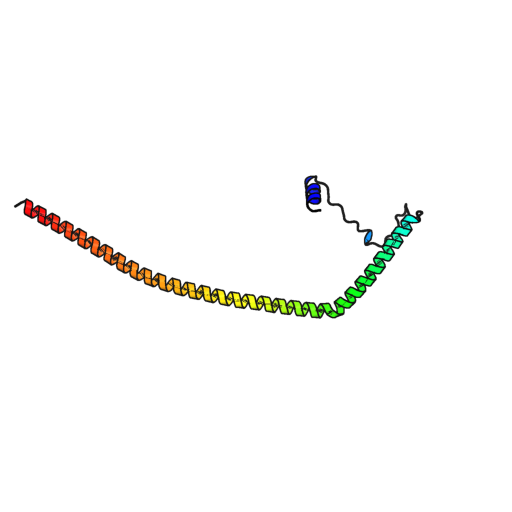2 1.00 98.56 91 ARG A C 1
ATOM 719 O O . ARG A 1 91 ? -7.526 -8.381 13.217 1.00 98.56 91 ARG A O 1
ATOM 726 N N . VAL A 1 92 ? -6.245 -7.111 11.881 1.00 98.56 92 VAL A N 1
ATOM 727 C CA . VAL A 1 92 ? -6.456 -5.857 12.625 1.00 98.56 92 VAL A CA 1
ATOM 728 C C . VAL A 1 92 ? -7.940 -5.492 12.698 1.00 98.56 92 VAL A C 1
ATOM 730 O O . VAL A 1 92 ? -8.421 -5.051 13.738 1.00 98.56 92 VAL A O 1
ATOM 733 N N . ARG A 1 93 ? -8.715 -5.706 11.626 1.00 98.56 93 ARG A N 1
ATOM 734 C CA . ARG A 1 93 ? -10.174 -5.490 11.657 1.00 98.56 93 ARG A CA 1
ATOM 735 C C . ARG A 1 93 ? -10.873 -6.384 12.677 1.00 98.56 93 ARG A C 1
ATOM 737 O O . ARG A 1 93 ? -11.795 -5.921 13.346 1.00 98.56 93 ARG A O 1
ATOM 744 N N . THR A 1 94 ? -10.437 -7.635 12.790 1.00 98.50 94 THR A N 1
ATOM 745 C CA . THR A 1 94 ? -10.976 -8.584 13.770 1.00 98.50 94 THR A CA 1
ATOM 746 C C . THR A 1 94 ? -10.650 -8.123 15.189 1.00 98.50 94 THR A C 1
ATOM 748 O O . THR A 1 94 ? -11.570 -7.969 15.989 1.00 98.50 94 THR A O 1
ATOM 751 N N . GLU A 1 95 ? -9.390 -7.765 15.459 1.00 98.56 95 GLU A N 1
ATOM 752 C CA . GLU A 1 95 ? -8.948 -7.230 16.757 1.00 98.56 95 GLU A CA 1
ATOM 753 C C . GLU A 1 95 ? -9.735 -5.967 17.158 1.00 98.56 95 GLU A C 1
ATOM 755 O O . GLU A 1 95 ? -10.220 -5.844 18.284 1.00 98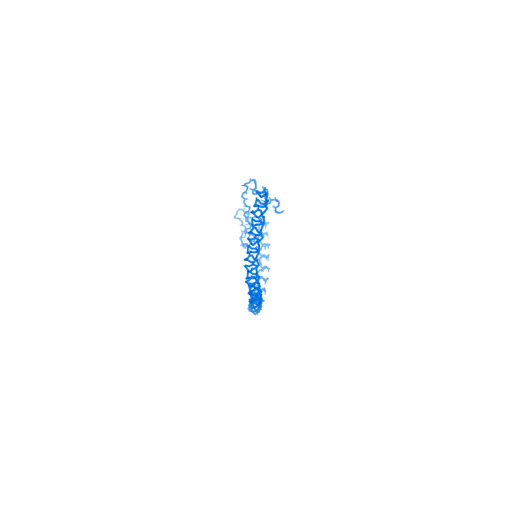.56 95 GLU A O 1
ATOM 760 N N . VAL A 1 96 ? -9.932 -5.031 16.220 1.00 98.62 96 VAL A N 1
ATOM 761 C CA . VAL A 1 96 ? -10.726 -3.813 16.451 1.00 98.62 96 VAL A CA 1
ATOM 762 C C . VAL A 1 96 ? -12.177 -4.152 16.790 1.00 98.62 96 VAL A C 1
ATOM 764 O O . VAL A 1 96 ? -12.761 -3.537 17.686 1.00 98.62 96 VAL A O 1
ATOM 767 N N . ASN A 1 97 ? -12.777 -5.112 16.086 1.00 98.56 97 ASN A N 1
ATOM 768 C CA . ASN A 1 97 ? -14.156 -5.510 16.333 1.00 98.56 97 ASN A CA 1
ATOM 769 C C . ASN A 1 97 ? -14.320 -6.174 17.707 1.00 98.56 97 ASN A C 1
ATOM 771 O O . ASN A 1 97 ? -15.219 -5.795 18.454 1.00 98.56 97 ASN A O 1
ATOM 775 N N . GLU A 1 98 ? -13.435 -7.103 18.068 1.00 98.50 98 GLU A N 1
ATOM 776 C CA . GLU A 1 98 ? -13.425 -7.748 19.388 1.00 98.50 98 GLU A CA 1
ATOM 777 C C . GLU A 1 98 ? -13.316 -6.716 20.510 1.00 98.50 98 GLU A C 1
ATOM 779 O O . GLU A 1 98 ? -14.099 -6.725 21.463 1.00 98.50 98 GLU A O 1
ATOM 784 N N . LEU A 1 99 ? -12.404 -5.757 20.354 1.00 98.62 99 LEU A N 1
ATOM 785 C CA . LEU A 1 99 ? -12.215 -4.682 21.315 1.00 98.62 99 LEU A CA 1
ATOM 786 C C . LEU A 1 99 ? -13.482 -3.821 21.444 1.00 98.62 99 LEU A C 1
ATOM 788 O O . LEU A 1 99 ? -13.916 -3.509 22.556 1.00 98.62 99 LEU A O 1
ATOM 792 N N . ASN A 1 100 ? -14.117 -3.463 20.327 1.00 98.62 100 ASN A N 1
ATOM 793 C CA . ASN A 1 100 ? -15.359 -2.691 20.340 1.00 98.62 100 ASN A CA 1
ATOM 794 C C . ASN A 1 100 ? -16.520 -3.454 20.990 1.00 98.62 100 ASN A C 1
ATOM 796 O O . ASN A 1 100 ? -17.293 -2.851 21.737 1.00 98.62 100 ASN A O 1
ATOM 800 N N . VAL A 1 101 ? -16.623 -4.766 20.765 1.00 98.62 101 VAL A N 1
ATOM 801 C CA . VAL A 1 101 ? -17.608 -5.625 21.438 1.00 98.62 101 VAL A CA 1
ATOM 802 C C . VAL A 1 101 ? -17.373 -5.626 22.948 1.00 98.62 101 VAL A C 1
ATOM 804 O O . VAL A 1 101 ? -18.312 -5.393 23.710 1.00 98.62 101 VAL A O 1
ATOM 807 N N . MET A 1 102 ? -16.124 -5.801 23.389 1.00 98.44 102 MET A N 1
ATOM 808 C CA . MET A 1 102 ? -15.768 -5.772 24.811 1.00 98.44 102 MET A CA 1
ATOM 809 C C . MET A 1 102 ? -16.089 -4.424 25.461 1.00 98.44 102 MET A C 1
ATOM 811 O O . MET A 1 102 ? -16.716 -4.386 26.522 1.00 98.44 102 MET A O 1
ATOM 815 N N . ARG A 1 103 ? -15.728 -3.309 24.809 1.00 98.62 103 ARG A N 1
ATOM 816 C CA . ARG A 1 103 ? -16.073 -1.958 25.283 1.00 98.62 103 ARG A CA 1
ATOM 817 C C . ARG A 1 103 ? -17.580 -1.776 25.403 1.00 98.62 103 ARG A C 1
ATOM 819 O O . ARG A 1 103 ? -18.044 -1.252 26.411 1.00 98.62 103 ARG A O 1
ATOM 826 N N . LYS A 1 104 ? -18.341 -2.214 24.397 1.00 98.56 104 LYS A N 1
ATOM 827 C CA . LYS A 1 104 ? -19.800 -2.102 24.403 1.00 98.56 104 LYS A CA 1
ATOM 828 C C . LYS A 1 104 ? -20.408 -2.875 25.573 1.00 98.56 104 LYS A C 1
ATOM 830 O O . LYS A 1 104 ? -21.224 -2.318 26.297 1.00 98.56 104 LYS A O 1
ATOM 835 N N . LEU A 1 105 ? -19.963 -4.110 25.808 1.00 98.44 105 LEU A N 1
ATOM 836 C CA . LEU A 1 105 ? -20.444 -4.922 26.927 1.00 98.44 105 LEU A CA 1
ATOM 837 C C . LEU A 1 105 ? -20.161 -4.256 28.284 1.00 98.44 105 LEU A C 1
ATOM 839 O O . LEU A 1 105 ? -21.040 -4.198 29.143 1.00 98.44 105 LEU A O 1
ATOM 843 N N . GLN A 1 106 ? -18.952 -3.715 28.466 1.00 98.44 106 GLN A N 1
ATOM 844 C CA . GLN A 1 106 ? -18.577 -2.987 29.683 1.00 98.44 106 GLN A CA 1
ATOM 845 C C . GLN A 1 106 ? -19.439 -1.736 29.888 1.00 98.44 106 GLN A C 1
ATOM 847 O O . GLN A 1 106 ? -19.939 -1.508 30.988 1.00 98.44 106 GLN A O 1
ATOM 852 N N . GLN A 1 107 ? -19.650 -0.952 28.828 1.00 98.44 107 GLN A N 1
ATOM 853 C CA . GLN A 1 107 ? -20.487 0.248 28.871 1.00 98.44 107 GLN A CA 1
ATOM 854 C C . GLN A 1 107 ? -21.945 -0.086 29.197 1.00 98.44 107 GLN A C 1
ATOM 856 O O . GLN A 1 107 ? -22.554 0.594 30.017 1.00 98.44 107 GLN A O 1
ATOM 861 N N . GLU A 1 108 ? -22.501 -1.149 28.613 1.00 98.38 108 GLU A N 1
ATOM 862 C CA . GLU A 1 108 ? -23.865 -1.599 28.908 1.00 98.38 108 GLU A CA 1
ATOM 863 C C . GLU A 1 108 ? -24.017 -2.090 30.356 1.00 98.38 108 GLU A C 1
ATOM 865 O O . GLU A 1 108 ? -25.056 -1.852 30.974 1.00 98.38 108 GLU A O 1
ATOM 870 N N . SER A 1 109 ? -22.997 -2.746 30.922 1.00 97.94 109 SER A N 1
ATOM 871 C CA . SER A 1 109 ? -22.994 -3.136 32.339 1.00 97.94 109 SER A CA 1
ATOM 872 C C . SER A 1 109 ? -22.958 -1.913 33.254 1.00 97.94 109 SER A C 1
ATOM 874 O O . SER A 1 109 ? -23.818 -1.769 34.123 1.00 97.94 109 SER A O 1
ATOM 876 N N . ALA A 1 110 ? -22.021 -0.993 33.010 1.00 98.38 110 ALA A N 1
ATOM 877 C CA . ALA A 1 110 ? -21.889 0.237 33.786 1.00 98.38 110 ALA A CA 1
ATOM 878 C C . ALA A 1 110 ? -23.153 1.106 33.700 1.00 98.38 110 ALA A C 1
ATOM 880 O O . ALA A 1 110 ? -23.590 1.660 34.704 1.00 98.38 110 ALA A O 1
ATOM 881 N N . ALA A 1 111 ? -23.796 1.182 32.530 1.00 98.44 111 ALA A N 1
ATOM 882 C CA . ALA A 1 111 ? -25.048 1.913 32.361 1.00 98.44 111 ALA A CA 1
ATOM 883 C C . ALA A 1 111 ? -26.160 1.371 33.276 1.00 98.44 111 ALA A C 1
ATOM 885 O O . ALA A 1 111 ? -26.876 2.155 33.896 1.00 98.44 111 ALA A O 1
ATOM 886 N N . LYS A 1 112 ? -26.281 0.042 33.418 1.00 97.94 112 LYS A N 1
ATOM 887 C CA . LYS A 1 112 ? -27.268 -0.574 34.323 1.00 97.94 112 LYS A CA 1
ATOM 888 C C . LYS A 1 112 ? -27.006 -0.212 35.783 1.00 97.94 112 LYS A C 1
ATOM 890 O O . LYS A 1 112 ? -27.957 0.096 36.503 1.00 97.94 112 LYS A O 1
ATOM 895 N N . GLU A 1 113 ? -25.744 -0.244 36.206 1.00 98.06 113 GLU A N 1
ATOM 896 C CA . GLU A 1 113 ? -25.335 0.127 37.565 1.00 98.06 113 GLU A CA 1
ATOM 897 C C . GLU A 1 113 ? -25.607 1.606 37.844 1.00 98.06 113 GLU A C 1
ATOM 899 O O . GLU A 1 113 ? -26.258 1.931 38.835 1.00 98.06 113 GLU A O 1
ATOM 904 N N . ILE A 1 114 ? -25.211 2.496 36.929 1.00 98.38 114 ILE A N 1
ATOM 905 C CA . ILE A 1 114 ? -25.470 3.936 37.036 1.00 98.38 114 ILE A CA 1
ATOM 906 C C . ILE A 1 114 ? -26.976 4.201 37.138 1.00 98.38 114 ILE A C 1
ATOM 908 O O . ILE A 1 114 ? -27.405 4.916 38.038 1.00 98.38 114 ILE A O 1
ATOM 912 N N . SER A 1 115 ? -27.806 3.574 36.298 1.00 98.38 115 SER A N 1
ATOM 913 C CA . SER A 1 115 ? -29.266 3.726 36.377 1.00 98.38 115 SER A CA 1
ATOM 914 C C . SER A 1 115 ? -29.878 3.155 37.663 1.00 98.38 115 SER A C 1
ATOM 916 O O . SER A 1 115 ? -30.963 3.572 38.075 1.00 98.38 115 SER A O 1
ATOM 918 N N . ALA A 1 116 ? -29.256 2.158 38.297 1.00 98.19 116 ALA A N 1
ATOM 919 C CA . ALA A 1 116 ? -29.693 1.669 39.605 1.00 98.19 116 ALA A CA 1
ATOM 920 C C . ALA A 1 116 ? -29.342 2.673 40.712 1.00 98.19 116 ALA A C 1
ATOM 922 O O . ALA A 1 116 ? -30.231 3.069 41.467 1.00 98.19 116 ALA A O 1
ATOM 923 N N . LEU A 1 117 ? -28.092 3.142 40.737 1.00 98.44 117 LEU A N 1
ATOM 924 C CA . LEU A 1 117 ? -27.601 4.133 41.696 1.00 98.44 117 LEU A CA 1
ATOM 925 C C . LEU A 1 117 ? -28.353 5.462 41.586 1.00 98.44 117 LEU A C 1
ATOM 927 O O . LEU A 1 117 ? -28.703 6.060 42.597 1.00 98.44 117 LEU A O 1
ATOM 931 N N . GLU A 1 118 ? -28.670 5.905 40.370 1.00 98.50 118 GLU A N 1
ATOM 932 C CA . GLU A 1 118 ? -29.455 7.118 40.140 1.00 98.50 118 GLU A CA 1
ATOM 933 C C . GLU A 1 118 ? -30.864 6.997 40.745 1.00 98.50 118 GLU A C 1
ATOM 935 O O . GLU A 1 118 ? -31.331 7.900 41.443 1.00 98.50 118 GLU A O 1
ATOM 940 N N . ARG A 1 119 ? -31.538 5.854 40.548 1.00 98.31 119 ARG A N 1
ATOM 941 C CA . ARG A 1 119 ? -32.855 5.591 41.154 1.00 98.31 119 ARG A CA 1
ATOM 942 C C . ARG A 1 119 ? -32.789 5.574 42.678 1.00 98.31 119 ARG A C 1
ATOM 944 O O . ARG A 1 119 ? -33.670 6.136 43.330 1.00 98.31 119 ARG A O 1
ATOM 951 N N . GLU A 1 120 ? -31.763 4.944 43.241 1.00 98.31 120 GLU A N 1
ATOM 952 C CA . GLU A 1 120 ? -31.544 4.900 44.686 1.00 98.31 120 GLU A CA 1
ATOM 953 C C . GLU A 1 120 ? -31.269 6.293 45.262 1.00 98.31 120 GLU A C 1
ATOM 955 O O . GLU A 1 120 ? -31.844 6.666 46.288 1.00 98.31 120 GLU A O 1
ATOM 960 N N . TRP A 1 121 ? -30.459 7.093 44.571 1.00 98.44 121 TRP A N 1
ATOM 961 C CA . TRP A 1 121 ? -30.166 8.466 44.954 1.00 98.44 121 TRP A CA 1
ATOM 962 C C . TRP A 1 121 ? -31.427 9.337 44.970 1.00 98.44 121 TRP A C 1
ATOM 964 O O . TRP A 1 121 ? -31.693 10.005 45.974 1.00 98.44 121 TRP A O 1
ATOM 974 N N . TYR A 1 122 ? -32.261 9.281 43.922 1.00 98.25 122 TYR A N 1
ATOM 975 C CA . TYR A 1 122 ? -33.545 9.994 43.909 1.00 98.25 122 TYR A CA 1
ATOM 976 C C . TYR A 1 122 ? -34.470 9.528 45.037 1.00 98.25 122 TYR A C 1
ATOM 978 O O . TYR A 1 122 ? -35.100 10.356 45.697 1.00 98.25 122 TYR A O 1
ATOM 986 N N . ALA A 1 123 ? -34.566 8.216 45.271 1.00 98.06 123 ALA A N 1
ATOM 987 C CA . ALA A 1 123 ? -35.405 7.664 46.330 1.00 98.06 123 ALA A CA 1
ATOM 988 C C . ALA A 1 123 ? -34.940 8.122 47.720 1.00 98.06 123 ALA A C 1
ATOM 990 O O . ALA A 1 123 ? -35.766 8.504 48.547 1.00 98.06 123 ALA A O 1
ATOM 991 N N . THR A 1 124 ? -33.631 8.119 47.967 1.00 98.12 124 THR A N 1
ATOM 992 C CA . THR A 1 124 ? -33.040 8.525 49.247 1.00 98.12 124 THR A CA 1
ATOM 993 C C . THR A 1 124 ? -33.195 10.021 49.472 1.00 98.12 124 THR A C 1
ATOM 995 O O . THR A 1 124 ? -33.696 10.425 50.514 1.00 98.12 124 THR A O 1
ATOM 998 N N . THR A 1 125 ? -32.894 10.839 48.464 1.00 98.12 125 THR A N 1
ATOM 999 C CA . THR A 1 125 ? -33.067 12.297 48.540 1.00 98.12 125 THR A CA 1
ATOM 1000 C C . THR A 1 125 ? -34.526 12.675 48.815 1.00 98.12 125 THR A C 1
ATOM 1002 O O . THR A 1 125 ? -34.797 13.507 49.677 1.00 98.12 125 THR A O 1
ATOM 1005 N N . ARG A 1 126 ? -35.492 12.017 48.153 1.00 98.00 126 ARG A N 1
ATOM 1006 C CA . ARG A 1 126 ? -36.925 12.224 48.431 1.00 98.00 126 ARG A CA 1
ATOM 1007 C C . ARG A 1 126 ? -37.311 11.823 49.852 1.00 98.00 126 ARG A C 1
ATOM 1009 O O . ARG A 1 126 ? -38.100 12.525 50.473 1.00 98.00 126 ARG A O 1
ATOM 1016 N N . LYS A 1 127 ? -36.777 10.708 50.364 1.00 98.12 127 LYS A N 1
ATOM 1017 C CA . LYS A 1 127 ? -37.010 10.281 51.753 1.00 98.12 127 LYS A CA 1
ATOM 1018 C C . LYS A 1 127 ? -36.450 11.297 52.746 1.00 98.12 127 LYS A C 1
ATOM 1020 O O . LYS A 1 127 ? -37.164 11.650 53.673 1.00 98.12 127 LYS A O 1
ATOM 1025 N N . CYS A 1 128 ? -35.227 11.788 52.537 1.00 97.81 128 CYS A N 1
ATOM 1026 C CA . CYS A 1 128 ? -34.627 12.826 53.377 1.00 97.81 128 CYS A CA 1
ATOM 1027 C C . CYS A 1 128 ? -35.495 14.090 53.402 1.00 97.81 128 CYS A C 1
ATOM 1029 O O . CYS A 1 128 ? -35.879 14.523 54.481 1.00 97.81 128 CYS A O 1
ATOM 1031 N N . ALA A 1 129 ? -35.910 14.596 52.236 1.00 97.62 129 ALA A N 1
ATOM 1032 C CA . ALA A 1 129 ? -36.781 15.771 52.151 1.00 97.62 129 ALA A CA 1
ATOM 1033 C C . ALA A 1 129 ? -38.148 15.558 52.833 1.00 97.62 129 ALA A C 1
ATOM 1035 O O . ALA A 1 129 ? -38.663 16.457 53.491 1.00 97.62 129 ALA A O 1
ATOM 1036 N N . ALA A 1 130 ? -38.744 14.367 52.705 1.00 97.56 130 ALA A N 1
ATOM 1037 C CA . ALA A 1 130 ? -40.001 14.042 53.380 1.00 97.56 130 ALA A CA 1
ATOM 1038 C C . ALA A 1 130 ? -39.846 13.974 54.910 1.00 97.56 130 ALA A C 1
ATOM 1040 O O . ALA A 1 130 ? -40.736 14.417 55.632 1.00 97.56 130 ALA A O 1
ATOM 1041 N N . ILE A 1 131 ? -38.723 13.438 55.402 1.00 97.56 131 ILE A N 1
ATOM 1042 C CA . ILE A 1 131 ? -38.400 13.404 56.834 1.00 97.56 131 ILE A CA 1
ATOM 1043 C C . ILE A 1 131 ? -38.194 14.827 57.363 1.00 97.56 131 ILE A C 1
ATOM 1045 O O . ILE A 1 131 ? -38.768 15.166 58.391 1.00 97.56 131 ILE A O 1
ATOM 1049 N N . GLU A 1 132 ? -37.430 15.663 56.658 1.00 97.38 132 GLU A N 1
ATOM 1050 C CA . GLU A 1 132 ? -37.226 17.073 57.021 1.00 97.38 132 GLU A CA 1
ATOM 1051 C C . GLU A 1 132 ? -38.553 17.842 57.083 1.00 97.38 132 GLU A C 1
ATOM 1053 O O . GLU A 1 132 ? -38.789 18.570 58.044 1.00 97.38 132 GLU A O 1
ATOM 1058 N N . GLY A 1 133 ? -39.452 17.626 56.115 1.00 97.06 133 GLY A N 1
ATOM 1059 C CA . GLY A 1 133 ? -40.798 18.205 56.139 1.00 97.06 133 GLY A CA 1
ATOM 1060 C C . GLY A 1 133 ? -41.616 17.761 57.355 1.00 97.06 133 GLY A C 1
ATOM 1061 O O . GLY A 1 133 ? -42.165 18.599 58.061 1.00 97.06 133 GLY A O 1
ATOM 1062 N N . ALA A 1 134 ? -41.634 16.459 57.657 1.00 97.06 134 ALA A N 1
ATOM 1063 C CA . ALA A 1 134 ? -42.351 15.935 58.821 1.00 97.06 134 ALA A CA 1
ATOM 1064 C C . ALA A 1 134 ? -41.786 16.454 60.157 1.00 97.06 134 ALA A C 1
ATOM 1066 O O . ALA A 1 134 ? -42.545 16.679 61.098 1.00 97.06 134 ALA A O 1
ATOM 1067 N N . ILE A 1 135 ? -40.466 16.650 60.252 1.00 96.62 135 ILE A N 1
ATOM 1068 C CA . ILE A 1 135 ? -39.829 17.269 61.423 1.00 96.62 135 ILE A CA 1
ATOM 1069 C C . ILE A 1 135 ? -40.301 18.719 61.572 1.00 96.62 135 ILE A C 1
ATOM 1071 O O . ILE A 1 135 ? -40.719 19.096 62.662 1.00 96.62 135 ILE A O 1
ATOM 1075 N N . ALA A 1 136 ? -40.298 19.503 60.491 1.00 96.44 136 ALA A N 1
ATOM 1076 C CA . ALA A 1 136 ? -40.741 20.897 60.524 1.00 96.44 136 ALA A CA 1
ATOM 1077 C C . ALA A 1 136 ? -42.217 21.037 60.944 1.00 96.44 136 ALA A C 1
ATOM 1079 O O . ALA A 1 136 ? -42.550 21.913 61.745 1.00 96.44 136 ALA A O 1
ATOM 1080 N N . ASP A 1 137 ? -43.092 20.151 60.457 1.00 95.88 137 ASP A N 1
ATOM 1081 C CA . ASP A 1 137 ? -44.503 20.116 60.859 1.00 95.88 137 ASP A CA 1
ATOM 1082 C C . ASP A 1 137 ? -44.649 19.823 62.365 1.00 95.88 137 ASP A C 1
ATOM 1084 O O . ASP A 1 137 ? -45.369 20.530 63.075 1.00 95.88 137 ASP A O 1
ATOM 1088 N N . LEU A 1 138 ? -43.917 18.826 62.883 1.00 95.56 138 LEU A N 1
ATOM 1089 C CA . LEU A 1 138 ? -43.911 18.482 64.312 1.00 95.56 138 LEU A CA 1
ATOM 1090 C C . LEU A 1 138 ? -43.374 19.622 65.190 1.00 95.56 138 LEU A C 1
ATOM 1092 O O . LEU A 1 138 ? -43.903 19.874 66.274 1.00 95.56 138 LEU A O 1
ATOM 1096 N N . GLU A 1 139 ? -42.333 20.323 64.740 1.00 95.06 139 GLU A N 1
ATOM 1097 C CA . GLU A 1 139 ? -41.789 21.494 65.435 1.00 95.06 139 GLU A CA 1
ATOM 1098 C C . GLU A 1 139 ? -42.815 22.638 65.505 1.00 95.06 139 GLU A C 1
ATOM 1100 O O . GLU A 1 139 ? -42.958 23.274 66.553 1.00 95.06 139 GLU A O 1
ATOM 1105 N N . ALA A 1 140 ? -43.585 22.865 64.437 1.00 93.44 140 ALA A N 1
ATOM 1106 C CA . ALA A 1 140 ? -44.652 23.866 64.415 1.00 93.44 140 ALA A CA 1
ATOM 1107 C C . ALA A 1 140 ? -45.829 23.507 65.348 1.00 93.44 140 ALA A C 1
ATOM 1109 O O . ALA A 1 140 ? -46.364 24.381 66.040 1.00 93.44 140 ALA A O 1
ATOM 1110 N N . GLU A 1 141 ? -46.214 22.227 65.418 1.00 93.12 141 GLU A N 1
ATOM 1111 C CA . GLU A 1 141 ? -47.226 21.740 66.369 1.00 93.12 141 GLU A CA 1
ATOM 1112 C C . GLU A 1 141 ? -46.783 21.903 67.831 1.00 93.12 141 GLU A C 1
ATOM 1114 O O . GLU A 1 141 ? -47.592 22.239 68.699 1.00 93.12 141 GLU A O 1
ATOM 1119 N N . LEU A 1 142 ? -45.498 21.685 68.122 1.00 91.38 142 LEU A N 1
ATOM 1120 C CA . LEU A 1 142 ? -44.944 21.892 69.462 1.00 91.38 142 LEU A CA 1
ATOM 1121 C C . LEU A 1 142 ? -44.895 23.374 69.846 1.00 91.38 142 LEU A C 1
ATOM 1123 O O . LEU A 1 142 ? -45.126 23.694 71.006 1.00 91.38 142 LEU A O 1
ATOM 1127 N N . ALA A 1 143 ? -44.634 24.274 68.896 1.00 86.38 143 ALA A N 1
ATOM 1128 C CA . ALA A 1 143 ? -44.575 25.716 69.145 1.00 86.38 143 ALA A CA 1
ATOM 1129 C C . ALA A 1 143 ? -45.951 26.375 69.372 1.00 86.38 143 ALA A C 1
ATOM 1131 O O . ALA A 1 143 ? -46.019 27.511 69.841 1.00 86.38 143 ALA A O 1
ATOM 1132 N N . THR A 1 144 ? -47.043 25.695 69.011 1.00 75.50 144 THR A N 1
ATOM 1133 C CA . THR A 1 144 ? -48.424 26.187 69.167 1.00 75.50 144 THR A CA 1
ATOM 1134 C C . THR A 1 144 ? -49.125 25.686 70.436 1.00 75.50 144 THR A C 1
ATOM 1136 O O . THR A 1 144 ? -50.228 26.151 70.733 1.00 75.50 144 THR A O 1
ATOM 1139 N N . LYS A 1 145 ? -48.497 24.781 71.198 1.00 51.66 145 LYS A N 1
ATOM 1140 C CA . LYS A 1 145 ? -48.923 24.357 72.543 1.00 51.66 145 LYS A CA 1
ATOM 1141 C C . LYS A 1 145 ? -48.200 25.140 73.633 1.00 51.66 145 LYS A C 1
ATOM 1143 O O . LYS A 1 145 ? -48.854 25.379 74.672 1.00 51.66 145 LYS A O 1
#

InterPro domains:
  IPR008409 Pre-mRNA-splicing factor SPF27 [PF05700] (1-143)
  IPR008409 Pre-mRNA-splicing factor SPF27 [PTHR13296] (2-142)